Protein AF-A0A3D4HMD4-F1 (afdb_monomer)

pLDDT: mean 80.66, std 8.18, range [49.81, 88.06]

Radius of gyration: 10.52 Å; Cα contacts (8 Å, |Δi|>4): 20; chains: 1; bounding box: 23×20×27 Å

Mean predicted aligned error: 5.63 Å

Foldseek 3Di:
DDDQDDDPPPCSLVVVLVVCVVVVVDDPVQDDRSNVVVVPD

Secondary structure (DSSP, 8-state):
-------TTS-HHHHHHHHHHHHT-S-TTT--TTGGGGTT-

Sequence (41 aa):
NFCIIAHIDHGKSTLADRIIEMTGLLTSREMQSQVLDNMEL

Solvent-accessible surface area (backbone atoms only — not comparable to full-atom values): 2855 Å² total; per-residue (Å²): 142,88,82,92,85,75,62,90,91,65,48,61,52,62,53,50,46,50,53,39,59,76,69,58,76,53,53,86,84,70,58,54,89,44,55,71,74,72,69,79,118

Structure (mmCIF, N/CA/C/O backbone):
data_AF-A0A3D4HMD4-F1
#
_entry.id   AF-A0A3D4HMD4-F1
#
loop_
_atom_site.group_PDB
_atom_site.id
_atom_site.type_symbol
_atom_site.label_atom_id
_atom_site.label_alt_id
_atom_site.label_comp_id
_atom_site.label_asym_id
_atom_site.label_entity_id
_atom_site.label_seq_id
_atom_site.pdbx_PDB_ins_code
_atom_site.Cartn_x
_atom_site.Cartn_y
_atom_site.Cartn_z
_atom_site.occupancy
_atom_site.B_iso_or_equiv
_atom_site.auth_seq_id
_atom_site.auth_comp_id
_atom_site.auth_asym_id
_atom_site.auth_atom_id
_atom_site.pdbx_PDB_model_num
ATOM 1 N N . ASN A 1 1 ? -6.806 -15.585 -5.772 1.0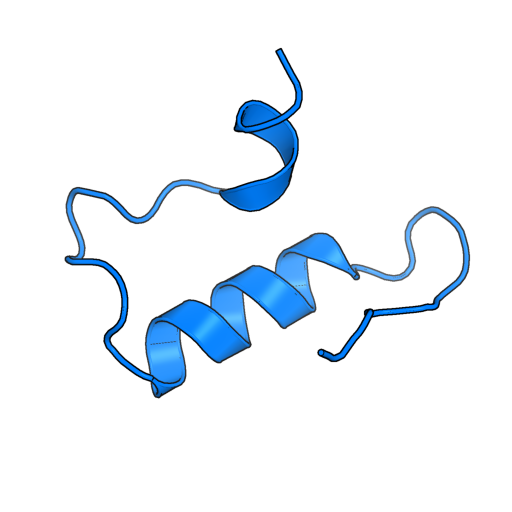0 70.94 1 ASN A N 1
ATOM 2 C CA . ASN A 1 1 ? -5.440 -15.017 -5.777 1.00 70.94 1 ASN A CA 1
ATOM 3 C C . ASN A 1 1 ? -5.315 -14.056 -6.942 1.00 70.94 1 ASN A C 1
ATOM 5 O O . ASN A 1 1 ? -5.536 -14.485 -8.067 1.00 70.94 1 ASN A O 1
ATOM 9 N N . PHE A 1 2 ? -5.050 -12.776 -6.674 1.00 81.06 2 PHE A N 1
ATOM 10 C CA . PHE A 1 2 ? -4.852 -11.734 -7.689 1.00 81.06 2 PHE A CA 1
ATOM 11 C C . PHE A 1 2 ? -3.541 -10.988 -7.406 1.00 81.06 2 PHE A C 1
ATOM 13 O O . PHE A 1 2 ? -3.061 -11.012 -6.275 1.00 81.06 2 PHE A O 1
ATOM 20 N N . CYS A 1 3 ? -2.959 -10.345 -8.419 1.00 81.44 3 CYS A N 1
ATOM 21 C CA . CYS A 1 3 ? -1.718 -9.582 -8.298 1.00 81.44 3 CYS A CA 1
ATOM 22 C C . CYS A 1 3 ? -1.776 -8.311 -9.157 1.00 81.44 3 CYS A C 1
ATOM 24 O O . CYS A 1 3 ? -2.319 -8.313 -10.261 1.00 81.44 3 CYS A O 1
ATOM 26 N N . ILE A 1 4 ? -1.228 -7.211 -8.634 1.00 81.12 4 ILE A N 1
ATOM 27 C CA . ILE A 1 4 ? -1.227 -5.904 -9.302 1.00 81.12 4 ILE A CA 1
ATOM 28 C C . ILE A 1 4 ? 0.079 -5.753 -10.095 1.00 81.12 4 ILE A C 1
ATOM 30 O O . ILE A 1 4 ? 1.167 -5.611 -9.531 1.00 81.12 4 ILE A O 1
ATOM 34 N N . ILE A 1 5 ? -0.010 -5.752 -11.427 1.00 84.75 5 ILE A N 1
ATOM 35 C CA . ILE A 1 5 ? 1.139 -5.617 -12.338 1.00 84.75 5 ILE A CA 1
ATOM 36 C C . ILE A 1 5 ? 1.087 -4.248 -13.032 1.00 84.75 5 ILE A C 1
ATOM 38 O O . ILE A 1 5 ? 0.068 -3.864 -13.587 1.00 84.75 5 ILE A O 1
ATOM 42 N N . ALA A 1 6 ? 2.188 -3.506 -12.982 1.00 83.62 6 ALA A N 1
ATOM 43 C CA . ALA A 1 6 ? 2.397 -2.193 -13.588 1.00 83.62 6 ALA A CA 1
ATOM 44 C C . ALA A 1 6 ? 3.917 -1.948 -13.686 1.00 83.62 6 ALA A C 1
ATOM 46 O O . ALA A 1 6 ? 4.705 -2.731 -13.144 1.00 83.62 6 ALA A O 1
ATOM 47 N N . HIS A 1 7 ? 4.322 -0.876 -14.354 1.00 86.31 7 HIS A N 1
ATOM 48 C CA . HIS A 1 7 ? 5.718 -0.447 -14.416 1.00 86.31 7 HIS A CA 1
ATOM 49 C C . HIS A 1 7 ? 6.174 0.188 -13.085 1.00 86.31 7 HIS A C 1
ATOM 51 O O . HIS A 1 7 ? 5.342 0.490 -12.223 1.00 86.31 7 HIS A O 1
ATOM 57 N N . ILE A 1 8 ? 7.487 0.354 -12.901 1.00 79.19 8 ILE A N 1
ATOM 58 C CA . ILE A 1 8 ? 8.050 1.075 -11.747 1.00 79.19 8 ILE A CA 1
ATOM 59 C C . ILE A 1 8 ? 7.4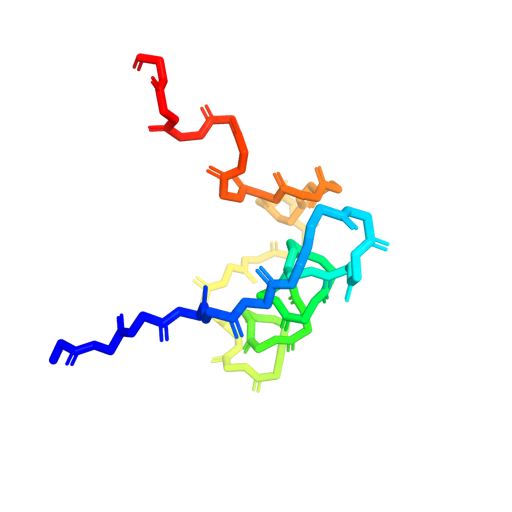89 2.510 -11.765 1.0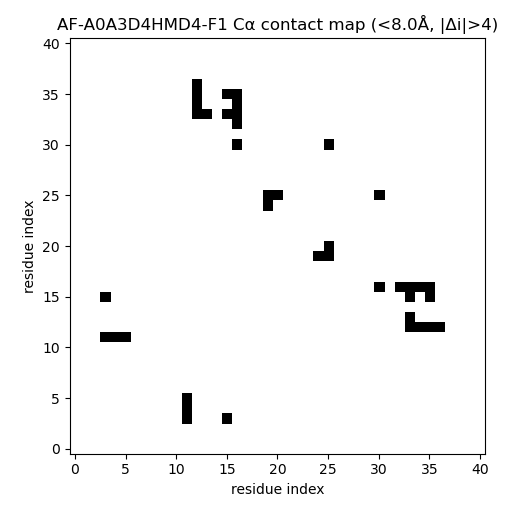0 79.19 8 ILE A C 1
ATOM 61 O O . ILE A 1 8 ? 7.262 3.065 -12.837 1.00 79.19 8 ILE A O 1
ATOM 65 N N . ASP A 1 9 ? 7.169 3.058 -10.592 1.00 79.44 9 ASP A N 1
ATOM 66 C CA . ASP A 1 9 ? 6.579 4.396 -10.392 1.00 79.44 9 ASP A CA 1
ATOM 67 C C . ASP A 1 9 ? 5.161 4.628 -10.954 1.00 79.44 9 ASP A C 1
ATOM 69 O O . ASP A 1 9 ? 4.618 5.725 -10.848 1.00 79.44 9 ASP A O 1
ATOM 73 N N . HIS A 1 10 ? 4.478 3.598 -11.468 1.00 84.56 10 HIS A N 1
ATOM 74 C CA . HIS A 1 10 ? 3.083 3.716 -11.937 1.00 84.56 10 HIS A CA 1
ATOM 75 C C . HIS A 1 10 ? 2.033 3.656 -10.806 1.00 84.56 10 HIS A C 1
ATOM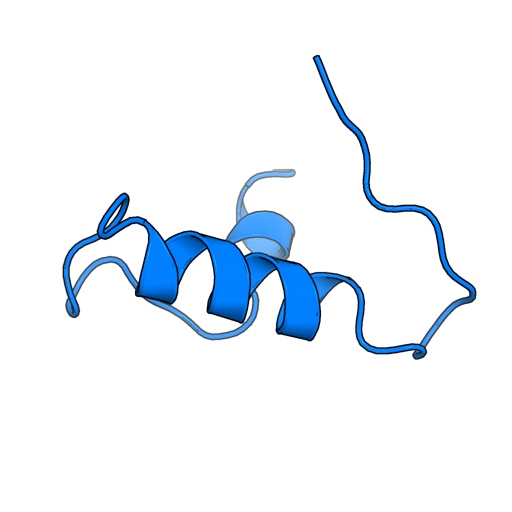 77 O O . HIS A 1 10 ? 0.858 3.389 -11.059 1.00 84.56 10 HIS A O 1
ATOM 83 N N . GLY A 1 11 ? 2.435 3.867 -9.550 1.00 80.94 11 GLY A N 1
ATOM 84 C CA . GLY A 1 11 ? 1.503 3.971 -8.423 1.00 80.94 11 GLY A CA 1
ATOM 85 C C . GLY A 1 11 ? 0.736 2.683 -8.095 1.00 80.94 11 GLY A C 1
ATOM 86 O O . GLY A 1 11 ? -0.407 2.754 -7.648 1.00 80.94 11 GLY A O 1
ATOM 87 N N . LYS A 1 12 ? 1.332 1.495 -8.298 1.00 88.06 12 LYS A N 1
ATOM 88 C CA . LYS A 1 12 ? 0.727 0.206 -7.879 1.00 88.06 12 LYS A CA 1
ATOM 89 C C . LYS A 1 12 ? 0.297 0.231 -6.420 1.00 88.06 12 LYS A C 1
ATOM 91 O O . LYS A 1 12 ? -0.822 -0.160 -6.107 1.00 88.06 12 LYS A O 1
ATOM 96 N N . SER A 1 13 ? 1.193 0.693 -5.557 1.00 87.06 13 SER A N 1
ATOM 97 C CA . SER A 1 13 ? 0.982 0.727 -4.119 1.00 87.06 13 SER A CA 1
ATOM 98 C C . SER A 1 13 ? -0.092 1.763 -3.764 1.00 87.06 13 SER A C 1
ATOM 100 O O . SER A 1 13 ? -0.957 1.490 -2.942 1.00 87.06 13 SER A O 1
ATOM 102 N N . THR A 1 14 ? -0.193 2.877 -4.505 1.00 87.06 14 THR A N 1
ATOM 103 C CA . THR A 1 14 ? -1.333 3.815 -4.408 1.00 87.06 14 THR A CA 1
ATOM 104 C C . THR A 1 14 ? -2.673 3.186 -4.815 1.00 87.06 14 THR A C 1
ATOM 106 O O . THR A 1 14 ? -3.702 3.460 -4.197 1.00 87.06 14 THR A O 1
ATOM 109 N N . LEU A 1 15 ? -2.694 2.349 -5.858 1.00 86.56 15 LEU A N 1
ATOM 110 C CA . LEU A 1 15 ? -3.903 1.628 -6.269 1.00 86.56 15 LEU A CA 1
ATOM 111 C C . LEU A 1 15 ? -4.315 0.594 -5.214 1.00 86.56 15 LEU A C 1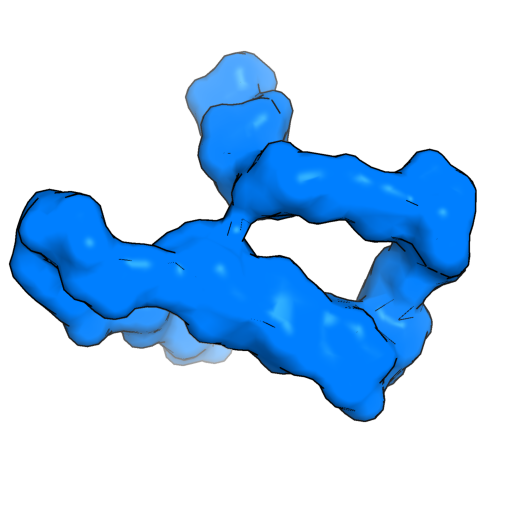
ATOM 113 O O . LEU A 1 15 ? -5.501 0.470 -4.915 1.00 86.56 15 LEU A O 1
ATOM 117 N N . ALA A 1 16 ? -3.348 -0.122 -4.642 1.00 87.38 16 ALA A N 1
ATOM 118 C CA . ALA A 1 16 ? -3.593 -1.080 -3.575 1.00 87.38 16 ALA A CA 1
ATOM 119 C C . ALA A 1 16 ? -4.177 -0.407 -2.326 1.00 87.38 16 ALA A C 1
ATOM 121 O O . ALA A 1 16 ? -5.192 -0.876 -1.814 1.00 87.38 16 ALA A O 1
ATOM 122 N N . ASP A 1 17 ? -3.610 0.729 -1.908 1.00 87.69 17 ASP A N 1
ATOM 123 C CA . ASP A 1 17 ? -4.116 1.510 -0.774 1.00 87.69 17 ASP A CA 1
ATOM 124 C C . ASP A 1 17 ? -5.590 1.911 -0.986 1.00 87.69 17 ASP A C 1
ATOM 126 O O . ASP A 1 17 ? -6.416 1.738 -0.090 1.00 87.69 17 ASP A O 1
ATOM 130 N N . ARG A 1 18 ? -5.963 2.351 -2.199 1.00 86.19 18 ARG A N 1
ATOM 131 C CA . ARG A 1 18 ? -7.366 2.675 -2.533 1.00 86.19 18 ARG A CA 1
ATOM 132 C C . ARG A 1 18 ? -8.288 1.462 -2.493 1.00 86.19 18 ARG A C 1
ATOM 134 O O . ARG A 1 18 ? -9.426 1.575 -2.053 1.00 86.19 18 ARG A O 1
ATOM 141 N N . ILE A 1 19 ? -7.828 0.302 -2.960 1.00 87.62 19 ILE A N 1
ATOM 142 C CA . ILE A 1 19 ? -8.620 -0.935 -2.895 1.0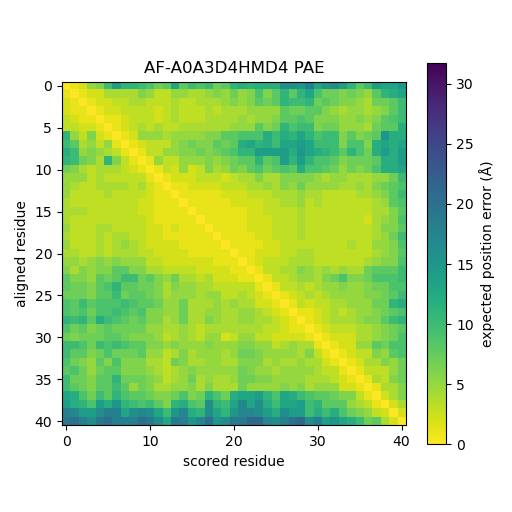0 87.62 19 ILE A CA 1
ATOM 143 C C . ILE A 1 19 ? -8.878 -1.316 -1.431 1.00 87.62 19 ILE A C 1
ATOM 145 O O . ILE A 1 19 ? -10.003 -1.674 -1.076 1.00 87.62 19 ILE A O 1
ATOM 149 N N . ILE A 1 20 ? -7.864 -1.207 -0.574 1.00 88.00 20 ILE A N 1
ATOM 150 C CA . ILE A 1 20 ? -7.973 -1.495 0.861 1.00 88.00 20 ILE A CA 1
ATOM 151 C C . ILE A 1 20 ? -8.950 -0.522 1.541 1.00 88.00 20 ILE A C 1
ATOM 153 O O . ILE A 1 20 ? -9.807 -0.957 2.311 1.00 88.00 20 ILE A O 1
ATOM 157 N N . GLU A 1 21 ? -8.894 0.766 1.194 1.00 86.25 21 GLU A N 1
ATOM 158 C CA . GLU A 1 21 ? -9.821 1.789 1.694 1.00 86.25 21 GLU A CA 1
ATOM 159 C C . GLU A 1 21 ? -11.273 1.504 1.277 1.00 86.25 21 GLU A C 1
ATOM 161 O O . GLU A 1 21 ? -12.175 1.502 2.114 1.00 86.25 21 GLU A O 1
ATOM 166 N N . MET A 1 22 ? -11.508 1.190 -0.003 1.00 86.00 22 MET A N 1
ATOM 167 C CA . MET A 1 22 ? -12.853 0.899 -0.522 1.00 86.00 22 MET A CA 1
ATOM 168 C C . MET A 1 22 ? -13.458 -0.385 0.054 1.00 86.00 22 MET A C 1
ATOM 170 O O . MET A 1 22 ? -14.678 -0.506 0.146 1.00 86.00 22 MET A O 1
ATOM 174 N N . THR A 1 23 ? -12.621 -1.356 0.413 1.00 87.00 23 THR A N 1
ATOM 175 C CA . THR A 1 23 ? -13.069 -2.634 0.983 1.00 87.00 23 THR A CA 1
ATOM 176 C C . THR A 1 23 ? -13.220 -2.587 2.501 1.00 87.00 23 THR A C 1
ATOM 178 O O . THR A 1 23 ? -13.788 -3.517 3.073 1.00 87.00 23 THR A O 1
ATOM 181 N N . GLY A 1 24 ? -12.747 -1.521 3.160 1.00 84.25 24 GLY A N 1
ATOM 182 C CA . GLY A 1 24 ? -12.766 -1.405 4.619 1.00 84.25 24 GLY A CA 1
ATOM 183 C C . GLY A 1 24 ? -11.943 -2.493 5.315 1.00 84.25 24 GLY A C 1
ATOM 184 O O . GLY A 1 24 ? -12.229 -2.831 6.461 1.00 84.25 24 GLY A O 1
ATOM 185 N N . LEU A 1 25 ? -10.958 -3.071 4.615 1.00 85.06 25 LEU A N 1
ATOM 186 C CA . LEU A 1 25 ? -10.131 -4.167 5.126 1.00 85.06 25 LEU A CA 1
ATOM 187 C C . LEU A 1 25 ? -9.249 -3.738 6.306 1.00 85.06 25 LEU A C 1
ATOM 189 O O . LEU A 1 25 ? -8.901 -4.581 7.126 1.00 85.06 25 LEU A O 1
ATOM 193 N N . LEU A 1 26 ? -8.898 -2.451 6.387 1.00 83.94 26 LEU A N 1
ATOM 194 C CA . LEU A 1 26 ? -8.104 -1.861 7.462 1.00 83.94 26 LEU A CA 1
ATOM 195 C C . LEU A 1 26 ? -8.827 -0.657 8.064 1.00 83.94 26 LEU A C 1
ATOM 197 O O . LEU A 1 26 ? -9.482 0.120 7.366 1.00 83.94 26 LEU A O 1
ATOM 201 N N . THR A 1 27 ? -8.684 -0.477 9.374 1.00 83.38 27 THR A N 1
ATOM 202 C CA . THR A 1 27 ? -9.165 0.721 10.067 1.00 83.38 27 THR A CA 1
ATOM 203 C C . THR A 1 27 ? -8.290 1.931 9.733 1.00 83.38 27 THR A C 1
ATOM 205 O O . THR A 1 27 ? -7.124 1.799 9.366 1.00 83.38 27 THR A O 1
ATOM 208 N N . SER A 1 28 ? -8.796 3.152 9.941 1.00 80.50 28 SER A N 1
ATOM 209 C CA . SER A 1 28 ? -8.026 4.385 9.685 1.00 80.50 28 SER A CA 1
ATOM 210 C C . SER A 1 28 ? -6.718 4.492 10.481 1.00 80.50 28 SER A C 1
ATOM 212 O O . SER A 1 28 ? -5.877 5.318 10.151 1.00 80.50 28 SER A O 1
ATOM 214 N N . ARG A 1 29 ? -6.553 3.697 11.547 1.00 80.88 29 ARG A N 1
ATOM 215 C CA . AR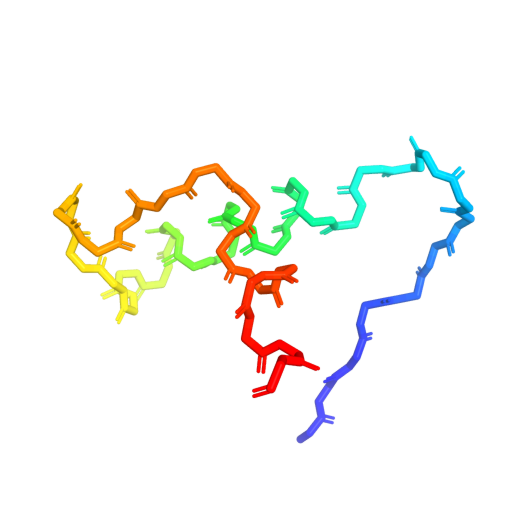G A 1 29 ? -5.311 3.623 12.336 1.00 80.88 29 ARG A CA 1
ATOM 216 C C . ARG A 1 29 ? -4.296 2.642 11.751 1.00 80.88 29 ARG A C 1
ATOM 218 O O . ARG A 1 29 ? -3.105 2.808 11.980 1.00 80.88 29 ARG A O 1
ATOM 225 N N . GLU A 1 30 ? -4.778 1.621 11.051 1.00 81.88 30 GLU A N 1
ATOM 226 C CA . GLU A 1 30 ? -3.964 0.612 10.370 1.00 81.88 30 GLU A CA 1
ATOM 227 C C . GLU A 1 30 ? -3.582 1.061 8.956 1.00 81.88 30 GLU A C 1
ATOM 229 O O . GLU A 1 30 ? -2.563 0.623 8.429 1.00 81.88 30 GLU A O 1
ATOM 234 N N . MET A 1 31 ? -4.361 1.971 8.359 1.00 81.94 31 MET A N 1
ATOM 235 C CA . MET A 1 31 ? -3.975 2.631 7.118 1.00 81.94 31 MET A CA 1
ATOM 236 C C . MET A 1 31 ? -2.731 3.494 7.326 1.00 81.94 31 MET A C 1
ATOM 238 O O . MET A 1 31 ? -2.730 4.479 8.064 1.00 81.94 31 MET A O 1
ATOM 242 N N . GLN A 1 32 ? -1.675 3.126 6.615 1.00 79.44 32 GLN A N 1
ATOM 243 C CA . GLN A 1 32 ? -0.456 3.903 6.432 1.00 79.44 32 GLN A CA 1
ATOM 244 C C . GLN A 1 32 ? -0.262 4.178 4.938 1.00 79.44 32 GLN A C 1
ATOM 246 O O . GLN A 1 32 ? -0.930 3.586 4.095 1.00 79.44 32 GLN A O 1
ATOM 251 N N . SER A 1 33 ? 0.630 5.102 4.589 1.00 78.44 33 SER A N 1
ATOM 252 C CA . SER A 1 33 ? 0.993 5.301 3.184 1.00 78.44 33 SER A CA 1
ATOM 253 C C . SER A 1 33 ? 1.728 4.062 2.676 1.00 78.44 33 SER A C 1
ATOM 255 O O . SER A 1 33 ? 2.747 3.706 3.263 1.00 78.44 33 SER A O 1
ATOM 257 N N . GLN A 1 34 ? 1.248 3.463 1.582 1.00 76.06 34 GLN A N 1
ATOM 258 C CA . GLN A 1 34 ? 1.835 2.278 0.947 1.00 76.06 34 GLN A CA 1
ATOM 259 C C . GLN A 1 34 ? 1.889 1.073 1.897 1.00 76.06 34 GLN A C 1
ATOM 261 O O . GLN A 1 34 ? 2.951 0.526 2.187 1.00 76.06 34 GLN A O 1
ATOM 266 N N . VAL A 1 35 ? 0.723 0.652 2.400 1.00 79.44 35 VAL A N 1
ATOM 267 C CA . VAL A 1 35 ? 0.623 -0.371 3.462 1.00 79.44 35 VAL A CA 1
ATOM 268 C C . VAL A 1 35 ? 1.322 -1.680 3.087 1.00 79.44 35 VAL A C 1
ATOM 270 O O . VAL A 1 35 ? 1.938 -2.321 3.936 1.00 79.44 35 VAL A O 1
ATOM 273 N N . LEU A 1 36 ? 1.235 -2.075 1.817 1.00 78.25 36 LEU A N 1
ATOM 274 C CA . LEU A 1 36 ? 1.800 -3.336 1.339 1.00 78.25 36 LEU A CA 1
ATOM 275 C C . LEU A 1 36 ? 3.330 -3.318 1.230 1.00 78.25 36 LEU A C 1
ATOM 277 O O . LEU A 1 36 ? 3.936 -4.380 1.327 1.00 78.25 36 LEU A O 1
ATOM 281 N N . ASP A 1 37 ? 3.951 -2.146 1.088 1.00 78.44 37 ASP A N 1
ATOM 282 C CA . ASP A 1 37 ? 5.405 -2.029 0.901 1.00 78.44 37 ASP A CA 1
ATOM 283 C C . ASP A 1 37 ? 6.169 -2.343 2.203 1.00 78.44 37 ASP A C 1
ATOM 285 O O . ASP A 1 37 ? 7.318 -2.774 2.173 1.00 78.44 37 ASP A O 1
ATOM 289 N N . ASN A 1 38 ? 5.517 -2.186 3.361 1.00 65.38 38 ASN A N 1
ATOM 290 C CA . ASN A 1 38 ? 6.093 -2.490 4.675 1.00 65.38 38 ASN A CA 1
ATOM 291 C C . ASN A 1 38 ? 5.829 -3.932 5.149 1.00 65.38 38 ASN A C 1
ATOM 293 O O . ASN A 1 38 ? 6.359 -4.332 6.184 1.00 65.38 38 ASN A O 1
ATOM 297 N N . MET A 1 39 ? 5.007 -4.711 4.435 1.00 62.25 39 MET A N 1
ATOM 298 C CA . MET A 1 39 ? 4.697 -6.108 4.787 1.00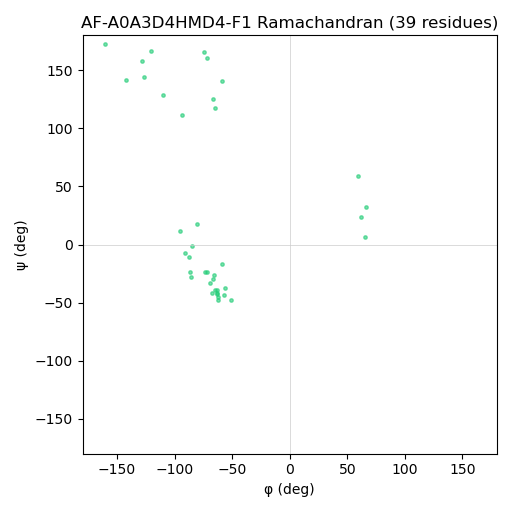 62.25 39 MET A CA 1
ATOM 299 C C . MET A 1 39 ? 5.731 -7.115 4.254 1.00 62.25 39 MET A C 1
ATOM 301 O O . MET A 1 39 ? 5.588 -8.312 4.489 1.00 62.25 39 MET A O 1
ATOM 305 N N . GLU A 1 40 ? 6.747 -6.648 3.526 1.00 59.31 40 GLU A N 1
ATOM 306 C CA . GLU A 1 40 ? 7.733 -7.482 2.824 1.00 59.31 40 GLU A CA 1
ATOM 307 C C . GLU A 1 40 ? 9.038 -7.722 3.623 1.00 59.31 40 GLU A C 1
ATOM 309 O O . GLU A 1 40 ? 10.012 -8.233 3.069 1.00 59.31 40 GLU A O 1
ATOM 314 N N . LEU A 1 41 ? 9.059 -7.368 4.917 1.00 49.81 41 LEU A N 1
ATOM 315 C CA . LEU A 1 41 ? 10.187 -7.56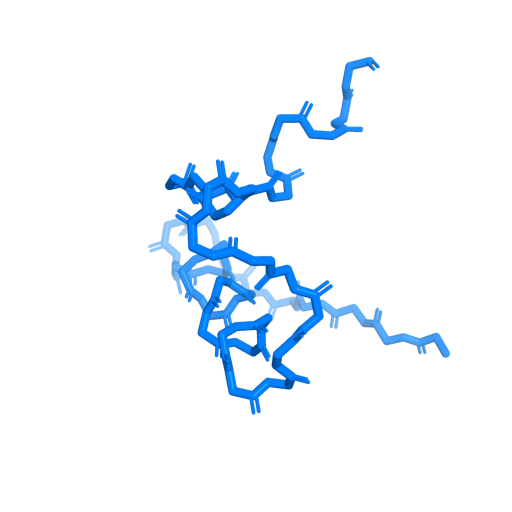7 5.846 1.00 49.81 41 LEU A CA 1
ATOM 316 C C . LEU A 1 41 ? 10.079 -8.865 6.657 1.00 49.81 41 LEU A C 1
ATOM 318 O O . LEU A 1 41 ? 9.004 -9.113 7.248 1.00 49.81 41 LEU A O 1
#